Protein AF-A0A3D1M558-F1 (afdb_monomer_lite)

Secondary structure (DSSP, 8-state):
----HHHHHHHHHHHH---------HHHHHHHHHHHHHTT--HHHHHHHHHHHHTT--

Sequence (58 aa):
MSRTSTEVKKRYNNKVYDRITLSVPKEMAAKFREKTQREGKSMAGVLKEAIQKYLKEE

Structure (mmCIF, N/CA/C/O backbone):
data_AF-A0A3D1M558-F1
#
_entry.id   AF-A0A3D1M558-F1
#
loop_
_atom_site.group_PDB
_atom_site.id
_atom_site.type_symbol
_atom_site.label_atom_id
_atom_site.label_alt_id
_atom_site.label_comp_id
_atom_site.label_asym_id
_atom_site.label_entity_id
_atom_site.label_seq_id
_atom_site.pdbx_PDB_ins_code
_atom_site.Cartn_x
_atom_site.Cartn_y
_atom_site.Cartn_z
_atom_site.occupancy
_atom_site.B_iso_or_equiv
_atom_site.auth_seq_id
_atom_site.auth_comp_id
_atom_site.auth_asym_id
_atom_site.auth_atom_id
_atom_site.pdbx_PDB_model_num
ATOM 1 N N . MET A 1 1 ? 10.593 -11.421 32.721 1.00 45.44 1 MET A N 1
ATOM 2 C CA . MET A 1 1 ? 10.056 -11.786 31.390 1.00 45.44 1 MET A CA 1
ATOM 3 C C . MET A 1 1 ? 9.663 -10.496 30.684 1.00 45.44 1 MET A C 1
ATOM 5 O O . MET A 1 1 ? 8.649 -9.895 31.015 1.00 45.44 1 MET A O 1
ATOM 9 N N . SER A 1 2 ? 10.553 -9.973 29.844 1.00 51.44 2 SER A N 1
ATOM 10 C CA . SER A 1 2 ? 10.426 -8.641 29.249 1.00 51.44 2 SER A CA 1
ATOM 11 C C . SER A 1 2 ? 9.283 -8.634 28.239 1.00 51.44 2 SER A C 1
ATOM 13 O O . SER A 1 2 ? 9.357 -9.315 27.223 1.00 51.44 2 SER A O 1
ATOM 15 N N . ARG A 1 3 ? 8.213 -7.883 28.521 1.00 58.59 3 ARG A N 1
ATOM 16 C CA . ARG A 1 3 ? 7.105 -7.642 27.588 1.00 58.59 3 ARG A CA 1
ATOM 17 C C . ARG A 1 3 ? 7.625 -6.688 26.515 1.00 58.59 3 ARG A C 1
ATOM 19 O O . ARG A 1 3 ? 7.488 -5.473 26.630 1.00 58.59 3 ARG A O 1
ATOM 26 N N . THR A 1 4 ? 8.347 -7.239 25.546 1.00 61.16 4 THR A N 1
ATOM 27 C CA . THR A 1 4 ? 9.055 -6.489 24.510 1.00 61.16 4 THR A CA 1
ATOM 28 C C . THR A 1 4 ? 8.047 -5.581 23.819 1.00 61.16 4 THR A C 1
ATOM 30 O O . THR A 1 4 ? 7.039 -6.036 23.279 1.00 61.16 4 THR A O 1
ATOM 33 N N . SER A 1 5 ? 8.295 -4.276 23.866 1.00 62.00 5 SER A N 1
ATOM 34 C CA . SER A 1 5 ? 7.453 -3.217 23.293 1.00 62.00 5 SER A CA 1
ATOM 35 C C . SER A 1 5 ? 7.048 -3.482 21.833 1.00 62.00 5 SER A C 1
ATOM 37 O O . SER A 1 5 ? 5.996 -3.030 21.382 1.00 62.00 5 SER A O 1
ATOM 39 N N . THR A 1 6 ? 7.828 -4.288 21.112 1.00 60.84 6 THR A N 1
ATOM 40 C CA . THR A 1 6 ? 7.534 -4.830 19.780 1.00 60.84 6 THR A CA 1
ATOM 41 C C . THR A 1 6 ? 6.253 -5.666 19.727 1.00 60.84 6 THR A C 1
ATOM 43 O O . THR A 1 6 ? 5.450 -5.512 18.809 1.00 60.84 6 THR A O 1
ATOM 46 N N . GLU A 1 7 ? 6.025 -6.533 20.710 1.00 68.19 7 GLU A N 1
ATOM 47 C CA . GLU A 1 7 ? 4.870 -7.434 20.742 1.00 68.19 7 GLU A CA 1
ATOM 48 C C . GLU A 1 7 ? 3.578 -6.669 21.055 1.00 68.19 7 GLU A C 1
ATOM 50 O O . GLU A 1 7 ? 2.524 -6.936 20.476 1.00 68.19 7 GLU A O 1
ATOM 55 N N . VAL A 1 8 ? 3.681 -5.641 21.904 1.00 68.94 8 VAL A N 1
ATOM 56 C CA . VAL A 1 8 ? 2.580 -4.716 22.198 1.00 68.94 8 VAL A CA 1
ATOM 57 C C . VAL A 1 8 ? 2.211 -3.911 20.948 1.00 68.94 8 VAL A C 1
ATOM 59 O O . VAL A 1 8 ? 1.040 -3.889 20.574 1.00 68.94 8 VAL A O 1
ATOM 62 N N . LYS A 1 9 ? 3.191 -3.334 20.235 1.00 64.44 9 LYS A N 1
ATOM 63 C CA . LYS A 1 9 ? 2.947 -2.615 18.967 1.00 64.44 9 LYS A CA 1
ATOM 64 C C . LYS A 1 9 ? 2.299 -3.508 17.907 1.00 64.44 9 LYS A C 1
ATOM 66 O O . LYS A 1 9 ? 1.371 -3.079 17.229 1.00 64.44 9 LYS A O 1
ATOM 71 N N . LYS A 1 10 ? 2.740 -4.765 17.795 1.00 63.84 10 LYS A N 1
ATOM 72 C CA . LYS A 1 10 ? 2.174 -5.731 16.843 1.00 63.84 10 LYS A CA 1
ATOM 73 C C . LYS A 1 10 ? 0.702 -6.044 17.151 1.00 63.84 10 LYS A C 1
ATOM 75 O O . LYS A 1 10 ? -0.111 -6.058 16.232 1.00 63.84 10 LYS A O 1
ATOM 80 N N . ARG A 1 11 ? 0.335 -6.211 18.432 1.00 63.22 11 ARG A N 1
ATOM 81 C CA . ARG A 1 11 ? -1.070 -6.404 18.853 1.00 63.22 11 ARG A CA 1
ATOM 82 C C . ARG A 1 11 ? -1.948 -5.181 18.567 1.00 63.22 11 ARG A C 1
ATOM 84 O O . ARG A 1 11 ? -3.073 -5.358 18.116 1.00 63.22 11 ARG A O 1
ATOM 91 N N . TYR A 1 12 ? -1.447 -3.962 18.788 1.00 61.69 12 TYR A N 1
ATOM 92 C CA . TYR A 1 12 ? -2.194 -2.738 18.461 1.00 61.69 12 TYR A CA 1
ATOM 93 C C . TYR A 1 12 ? -2.400 -2.565 16.955 1.00 61.69 12 TYR A C 1
ATOM 95 O O . TYR A 1 12 ? -3.519 -2.295 16.524 1.00 61.69 12 TYR A O 1
ATOM 103 N N . ASN A 1 13 ? -1.357 -2.779 16.151 1.00 60.97 13 ASN A N 1
ATOM 104 C CA . ASN A 1 13 ? -1.456 -2.646 14.698 1.00 60.97 13 ASN A CA 1
ATOM 105 C C . ASN A 1 13 ? -2.455 -3.647 14.101 1.00 60.97 13 ASN A C 1
ATOM 107 O O . ASN A 1 13 ? -3.266 -3.250 13.274 1.00 60.97 13 ASN A O 1
ATOM 111 N N . ASN A 1 14 ? -2.464 -4.894 14.582 1.00 61.75 14 ASN A N 1
ATOM 112 C CA . ASN A 1 14 ? -3.428 -5.909 14.142 1.00 61.75 14 ASN A CA 1
ATOM 113 C C . ASN A 1 14 ? -4.875 -5.615 14.577 1.00 61.75 14 ASN A C 1
ATOM 115 O O . ASN A 1 14 ? -5.802 -6.088 13.937 1.00 61.75 14 ASN A O 1
ATOM 119 N N . LYS A 1 15 ? -5.089 -4.877 15.677 1.00 63.88 15 LYS A N 1
ATOM 120 C CA . LYS A 1 15 ? -6.441 -4.546 16.160 1.00 63.88 15 LYS A CA 1
ATOM 121 C C . LYS A 1 15 ? -7.103 -3.437 15.334 1.00 63.88 15 LYS A C 1
ATOM 123 O O . LYS A 1 15 ? -8.324 -3.364 15.286 1.00 63.88 15 LYS A O 1
ATOM 128 N N . VAL A 1 16 ? -6.301 -2.545 14.755 1.00 63.41 16 VAL A N 1
ATOM 129 C CA . VAL A 1 16 ? -6.780 -1.326 14.082 1.00 63.41 16 VAL A CA 1
ATOM 130 C C . VAL A 1 16 ? -6.716 -1.452 12.562 1.00 63.41 16 VAL A C 1
ATOM 132 O O . VAL A 1 16 ? -7.532 -0.854 11.866 1.00 63.41 16 VAL A O 1
ATOM 135 N N . TYR A 1 17 ? -5.758 -2.218 12.042 1.00 64.94 17 TYR A N 1
ATOM 136 C CA . TYR A 1 17 ? -5.509 -2.325 10.613 1.00 64.94 17 TYR A CA 1
ATOM 137 C C . TYR A 1 17 ? -5.575 -3.777 10.168 1.00 64.94 17 TYR A C 1
ATOM 139 O O . TYR A 1 17 ? -4.788 -4.608 10.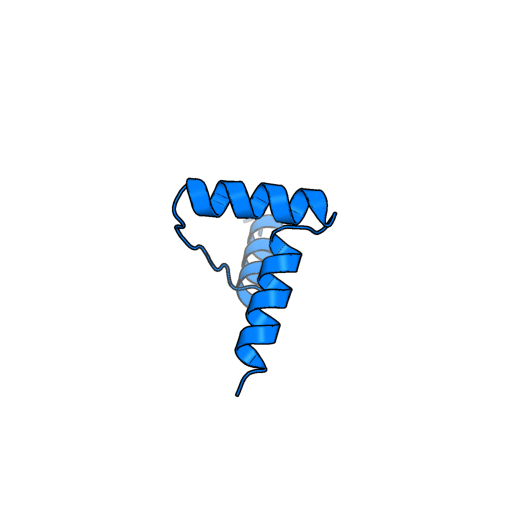620 1.00 64.94 17 TYR A O 1
ATOM 147 N N . ASP A 1 18 ? -6.471 -4.047 9.226 1.00 71.00 18 ASP A N 1
ATOM 148 C CA . ASP A 1 18 ? -6.487 -5.313 8.510 1.00 71.00 18 ASP A CA 1
ATOM 149 C C . ASP A 1 18 ? -5.581 -5.246 7.276 1.00 71.00 18 ASP A C 1
ATOM 151 O O . ASP A 1 18 ? -5.495 -4.214 6.596 1.00 71.00 18 ASP A O 1
ATOM 155 N N . ARG A 1 19 ? -4.867 -6.339 6.982 1.00 70.12 19 ARG A N 1
ATOM 156 C CA . ARG A 1 19 ? -3.934 -6.395 5.847 1.00 70.12 19 ARG A CA 1
ATOM 157 C C . ARG A 1 19 ? -4.581 -7.104 4.665 1.00 70.12 19 ARG A C 1
ATOM 159 O O . ARG A 1 19 ? -4.618 -8.328 4.621 1.00 70.12 19 ARG A O 1
ATOM 166 N N . ILE A 1 20 ? -4.979 -6.336 3.656 1.00 72.50 20 ILE A N 1
ATOM 167 C CA . ILE A 1 20 ? -5.472 -6.884 2.389 1.00 72.50 20 ILE A CA 1
ATOM 168 C C . ILE A 1 20 ? -4.278 -7.179 1.474 1.00 72.50 20 ILE A C 1
ATOM 170 O O . ILE A 1 20 ? -3.560 -6.272 1.052 1.00 72.50 20 ILE A O 1
ATOM 174 N N . THR A 1 21 ? -4.053 -8.456 1.166 1.00 73.62 21 THR A N 1
ATOM 175 C CA . THR A 1 21 ? -3.086 -8.896 0.151 1.00 73.62 21 THR A CA 1
ATOM 176 C C . THR A 1 21 ? -3.822 -9.447 -1.057 1.00 73.62 21 THR A C 1
ATOM 178 O O . THR A 1 21 ? -4.577 -10.405 -0.919 1.00 73.62 21 THR A O 1
ATOM 181 N N . LEU A 1 22 ? -3.570 -8.875 -2.235 1.00 76.69 22 LEU A N 1
ATOM 182 C CA . LEU A 1 22 ? -4.146 -9.329 -3.497 1.00 76.69 22 LEU A CA 1
ATOM 183 C C . LEU A 1 22 ? -3.034 -9.740 -4.464 1.00 76.69 22 LEU A C 1
ATOM 185 O O . LEU A 1 22 ? -2.083 -8.989 -4.688 1.00 76.69 22 LEU A O 1
ATOM 189 N N . SER A 1 23 ? -3.180 -10.920 -5.060 1.00 76.44 23 SER A N 1
ATOM 190 C CA . SER A 1 23 ? -2.320 -11.385 -6.146 1.00 76.44 23 SER A CA 1
ATOM 191 C C . SER A 1 23 ? -2.893 -10.903 -7.473 1.00 76.44 23 SER A C 1
ATOM 193 O O . SER A 1 23 ? -3.911 -11.410 -7.932 1.00 76.44 23 SER A O 1
ATOM 195 N N . VAL A 1 24 ? -2.241 -9.917 -8.088 1.00 80.19 24 VAL A N 1
ATOM 196 C CA . VAL A 1 24 ? -2.607 -9.401 -9.415 1.00 80.19 24 VAL A CA 1
ATOM 197 C C . VAL A 1 24 ? -1.588 -9.836 -10.474 1.00 80.19 24 VAL A C 1
ATOM 199 O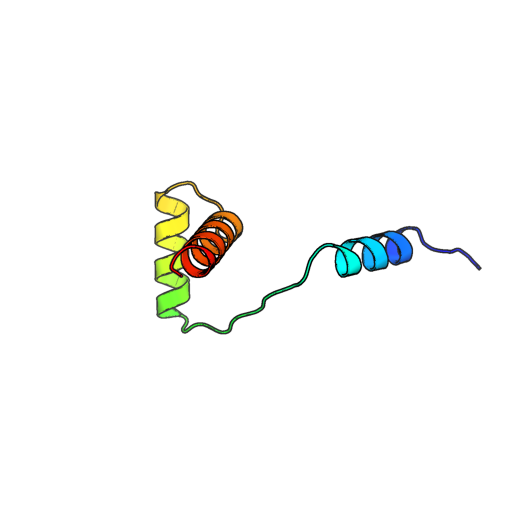 O . VAL A 1 24 ? -0.406 -10.003 -10.150 1.00 80.19 24 VAL A O 1
ATOM 202 N N . PRO A 1 25 ? -1.998 -9.993 -11.747 1.00 87.00 25 PRO A N 1
ATOM 203 C CA . PRO A 1 25 ? -1.075 -10.250 -12.848 1.00 87.00 25 PRO A CA 1
ATOM 204 C C . PRO A 1 25 ? 0.043 -9.205 -12.911 1.00 87.00 25 PRO A C 1
ATOM 206 O O . PRO A 1 25 ? -0.184 -8.017 -12.663 1.00 87.00 25 PRO A O 1
ATOM 209 N N . LYS A 1 26 ? 1.257 -9.631 -13.284 1.00 83.69 26 LYS A N 1
ATOM 210 C CA . LYS A 1 26 ? 2.443 -8.753 -13.324 1.00 83.69 26 LYS A CA 1
ATOM 211 C C . LYS A 1 26 ? 2.235 -7.527 -14.215 1.00 83.69 26 LYS A C 1
ATOM 213 O O . LYS A 1 26 ? 2.674 -6.440 -13.854 1.00 83.69 26 LYS A O 1
ATOM 218 N N . GLU A 1 27 ? 1.527 -7.692 -15.327 1.00 82.81 27 GLU A N 1
ATOM 219 C CA . GLU A 1 27 ? 1.195 -6.603 -16.250 1.00 82.81 27 GLU A CA 1
ATOM 220 C C . GLU A 1 27 ? 0.281 -5.558 -15.609 1.00 82.81 27 GLU A C 1
ATOM 222 O O . GLU A 1 27 ? 0.508 -4.356 -15.736 1.00 82.81 27 GLU A O 1
ATOM 227 N N . MET A 1 28 ? -0.732 -6.013 -14.868 1.00 81.69 28 MET A N 1
ATOM 228 C CA . MET A 1 28 ? -1.643 -5.131 -14.145 1.00 81.69 28 MET A CA 1
ATOM 229 C C . MET A 1 28 ? -0.904 -4.405 -13.023 1.00 81.69 28 MET A C 1
ATOM 231 O O . MET A 1 28 ? -1.058 -3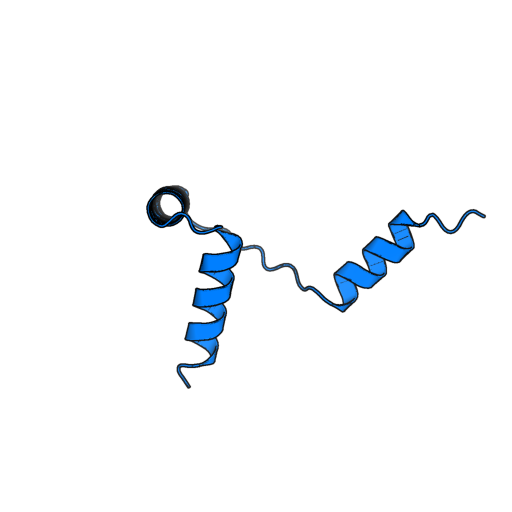.195 -12.868 1.00 81.69 28 MET A O 1
ATOM 235 N N . ALA A 1 29 ? -0.040 -5.118 -12.293 1.00 82.06 29 ALA A N 1
ATOM 236 C CA . ALA A 1 29 ? 0.810 -4.516 -11.278 1.00 82.06 29 ALA A CA 1
ATOM 237 C C . ALA A 1 29 ? 1.716 -3.436 -11.878 1.00 82.06 29 ALA A C 1
ATOM 239 O O . ALA A 1 29 ? 1.811 -2.365 -11.292 1.00 82.06 29 ALA A O 1
ATOM 240 N N . ALA A 1 30 ? 2.362 -3.697 -13.021 1.00 85.44 30 ALA A N 1
ATOM 241 C CA . ALA A 1 30 ? 3.243 -2.751 -13.710 1.00 85.44 30 ALA A CA 1
ATOM 242 C C . ALA A 1 30 ? 2.498 -1.474 -14.121 1.00 85.44 30 ALA A C 1
ATOM 244 O O . ALA A 1 30 ? 2.889 -0.384 -13.700 1.00 85.44 30 ALA A O 1
ATOM 245 N N . LYS A 1 31 ? 1.359 -1.621 -14.814 1.00 85.69 31 LYS A N 1
ATOM 246 C CA . LYS A 1 31 ? 0.483 -0.498 -15.192 1.00 85.69 31 LYS A CA 1
ATOM 247 C C . LYS A 1 31 ? 0.022 0.300 -13.972 1.00 85.69 31 LYS A C 1
ATOM 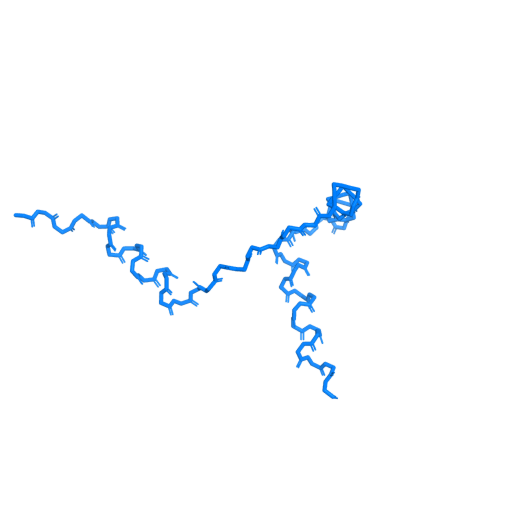249 O O . LYS A 1 31 ? -0.032 1.527 -14.015 1.00 85.69 31 LYS A O 1
ATOM 254 N N . PHE A 1 32 ? -0.281 -0.382 -12.867 1.00 82.19 32 PHE A N 1
ATOM 255 C CA . PHE A 1 32 ? -0.671 0.276 -11.624 1.00 82.19 32 PHE A CA 1
ATOM 256 C C . PHE A 1 32 ? 0.485 1.082 -11.018 1.00 82.19 32 PHE A C 1
ATOM 258 O O . PHE A 1 32 ? 0.264 2.220 -10.607 1.00 82.19 32 PHE A O 1
ATOM 265 N N . ARG A 1 33 ? 1.725 0.559 -11.022 1.00 81.25 33 ARG A N 1
ATOM 266 C CA . ARG A 1 33 ? 2.891 1.325 -10.531 1.00 81.25 33 ARG A CA 1
ATOM 267 C C . ARG A 1 33 ? 3.122 2.564 -11.370 1.00 81.25 33 ARG A C 1
ATOM 269 O O . ARG A 1 33 ? 3.223 3.642 -10.798 1.00 81.25 33 ARG A O 1
ATOM 276 N N . GLU A 1 34 ? 3.145 2.418 -12.691 1.00 86.25 34 GLU A N 1
ATOM 277 C CA . GLU A 1 34 ? 3.353 3.542 -13.606 1.00 86.25 34 GLU A CA 1
ATOM 278 C C . GLU A 1 34 ? 2.290 4.623 -13.416 1.00 86.25 34 GLU A C 1
ATOM 280 O O . GLU A 1 34 ? 2.620 5.804 -13.311 1.00 86.25 34 GLU A O 1
ATOM 285 N N . LYS A 1 35 ? 1.017 4.226 -13.295 1.00 84.81 35 LYS A N 1
ATOM 286 C CA . LYS A 1 35 ? -0.081 5.166 -13.057 1.00 84.81 35 LYS A CA 1
ATOM 287 C C . LYS A 1 35 ? 0.060 5.875 -11.708 1.00 84.81 35 LYS A C 1
ATOM 289 O O . LYS A 1 35 ? -0.041 7.097 -11.658 1.00 84.81 35 LYS A O 1
ATOM 294 N N . THR A 1 36 ? 0.362 5.139 -10.635 1.00 84.50 36 THR A N 1
ATOM 295 C CA . THR A 1 36 ? 0.564 5.732 -9.298 1.00 84.50 36 THR A CA 1
ATOM 296 C C . THR A 1 36 ? 1.775 6.670 -9.247 1.00 84.50 36 THR A C 1
ATOM 298 O O . THR A 1 36 ? 1.675 7.749 -8.669 1.00 84.50 36 THR A O 1
ATOM 301 N N . GLN A 1 37 ? 2.883 6.322 -9.914 1.00 82.56 37 GLN A N 1
ATOM 302 C CA . GLN A 1 37 ? 4.065 7.182 -10.028 1.00 82.56 37 GLN A CA 1
ATOM 303 C C . GLN A 1 37 ? 3.775 8.450 -10.830 1.00 82.56 37 GLN A C 1
ATOM 305 O O . GLN A 1 37 ? 4.176 9.532 -10.409 1.00 82.56 37 GLN A O 1
ATOM 310 N N . ARG A 1 38 ? 3.051 8.337 -11.950 1.00 83.19 38 ARG A N 1
ATOM 311 C CA . ARG A 1 38 ? 2.678 9.485 -12.789 1.00 83.19 38 ARG A CA 1
ATOM 312 C C . ARG A 1 38 ? 1.767 10.466 -12.055 1.00 83.19 38 ARG A C 1
ATOM 314 O O . ARG A 1 38 ? 1.929 11.669 -12.205 1.00 83.19 38 ARG A O 1
ATOM 321 N N . GLU A 1 39 ? 0.823 9.960 -11.267 1.00 79.81 39 GLU A N 1
ATOM 322 C CA . GLU A 1 39 ? -0.085 10.790 -10.465 1.00 79.81 39 GLU A CA 1
ATOM 323 C C . GLU A 1 39 ? 0.572 11.329 -9.180 1.00 79.81 39 GLU A C 1
ATOM 325 O O . GLU A 1 39 ? -0.053 12.100 -8.455 1.00 79.81 39 GLU A O 1
ATOM 330 N N . GL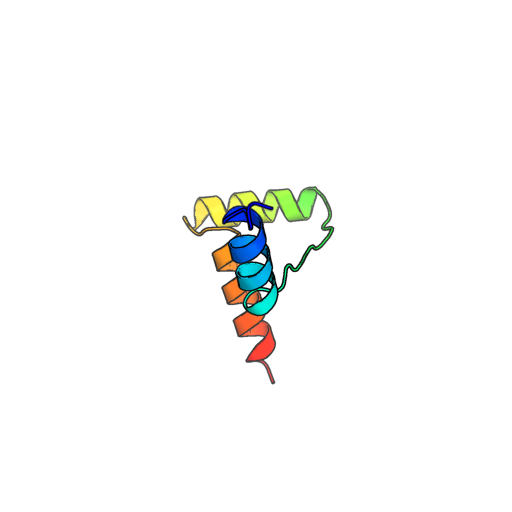Y A 1 40 ? 1.811 10.923 -8.867 1.00 79.06 40 GLY A N 1
ATOM 331 C CA . GLY A 1 40 ? 2.494 11.300 -7.625 1.00 79.06 40 GLY A CA 1
ATOM 332 C C . GLY A 1 40 ? 1.815 10.753 -6.363 1.00 79.06 40 GLY A C 1
ATOM 333 O O . GLY A 1 40 ? 2.056 11.247 -5.262 1.00 79.06 40 GLY A O 1
ATOM 334 N N . LYS A 1 41 ? 0.951 9.742 -6.504 1.00 79.69 41 LYS A N 1
ATOM 335 C CA . LYS A 1 41 ? 0.185 9.146 -5.405 1.00 79.69 41 LYS A CA 1
ATOM 336 C C . LYS A 1 41 ? 0.866 7.885 -4.887 1.00 79.69 41 LYS A C 1
ATOM 338 O O . LYS A 1 41 ? 1.451 7.105 -5.635 1.00 79.69 41 LYS A O 1
ATOM 343 N N . SER A 1 42 ? 0.733 7.628 -3.588 1.00 80.69 42 SER A N 1
ATOM 344 C CA . SER A 1 42 ? 1.169 6.353 -3.016 1.00 80.69 42 SER A CA 1
ATOM 345 C C . SER A 1 42 ? 0.240 5.221 -3.472 1.00 80.69 42 SER A C 1
ATOM 347 O O . SER A 1 42 ? -0.980 5.385 -3.504 1.00 80.69 42 SER A O 1
ATOM 349 N N . MET A 1 43 ? 0.792 4.041 -3.785 1.00 76.62 43 MET A N 1
ATOM 350 C CA . MET A 1 43 ? -0.010 2.853 -4.140 1.00 76.62 43 MET A CA 1
ATOM 351 C C . MET A 1 43 ? -1.078 2.534 -3.095 1.00 76.62 43 MET A C 1
ATOM 353 O O . MET A 1 43 ? -2.210 2.209 -3.442 1.00 76.62 43 MET A O 1
ATOM 357 N N . ALA A 1 44 ? -0.716 2.651 -1.815 1.00 78.94 44 ALA A N 1
ATOM 358 C CA . ALA A 1 44 ? -1.641 2.451 -0.709 1.00 78.94 44 ALA A CA 1
ATOM 359 C C . ALA A 1 44 ? -2.768 3.495 -0.711 1.00 78.94 44 ALA A C 1
ATOM 361 O O . ALA A 1 44 ? -3.913 3.149 -0.439 1.00 78.94 44 ALA A O 1
ATOM 362 N N . GLY A 1 45 ? -2.463 4.751 -1.055 1.00 78.31 45 GLY A N 1
ATOM 363 C CA . GLY A 1 45 ? -3.453 5.816 -1.199 1.00 78.31 45 GLY A CA 1
ATOM 364 C C . GLY A 1 45 ? -4.441 5.533 -2.326 1.00 78.31 45 GLY A C 1
ATOM 365 O O . GLY A 1 45 ? -5.643 5.590 -2.097 1.00 78.31 45 GLY A O 1
ATOM 366 N N . VAL A 1 46 ? -3.953 5.128 -3.503 1.00 83.50 46 VAL A N 1
ATOM 367 C CA . VAL A 1 46 ? -4.821 4.777 -4.642 1.00 83.50 46 VAL A CA 1
ATOM 368 C C . VAL A 1 46 ? -5.706 3.572 -4.318 1.00 83.50 46 VAL A C 1
ATOM 370 O O . VAL A 1 46 ? -6.895 3.597 -4.619 1.00 83.50 46 VAL A O 1
ATOM 373 N N . LEU A 1 47 ? -5.168 2.541 -3.656 1.00 81.38 47 LEU A N 1
ATOM 374 C CA . LEU A 1 47 ? -5.965 1.397 -3.195 1.00 81.38 47 LEU A CA 1
ATOM 375 C C . LEU A 1 47 ? -7.014 1.811 -2.157 1.00 81.38 47 LEU A C 1
ATOM 377 O O . LEU A 1 47 ? -8.156 1.372 -2.241 1.00 81.38 47 LEU A O 1
ATOM 381 N N . LYS A 1 48 ? -6.660 2.683 -1.207 1.00 81.88 48 LYS A N 1
ATOM 382 C CA . LYS A 1 48 ? -7.596 3.197 -0.199 1.00 81.88 48 LYS A CA 1
ATOM 383 C C . LYS A 1 48 ? -8.714 4.026 -0.834 1.00 81.88 48 LYS A C 1
ATOM 385 O O . LYS A 1 48 ? -9.871 3.836 -0.475 1.00 81.88 48 LYS A O 1
ATOM 390 N N . GLU A 1 49 ? -8.384 4.900 -1.784 1.00 84.25 49 GLU A N 1
ATOM 391 C CA . GLU A 1 49 ? -9.362 5.668 -2.565 1.00 84.25 49 GLU A CA 1
ATOM 392 C C . GLU A 1 49 ? -10.268 4.741 -3.386 1.00 84.25 49 GLU A C 1
ATOM 394 O O . GLU A 1 49 ? -11.479 4.940 -3.405 1.00 84.25 49 GLU A O 1
ATOM 399 N N . ALA A 1 50 ? -9.708 3.713 -4.030 1.00 84.62 50 ALA A N 1
ATOM 400 C CA . ALA A 1 50 ? -10.472 2.738 -4.807 1.00 84.62 50 ALA A CA 1
ATOM 401 C C . ALA A 1 50 ? -11.439 1.931 -3.928 1.00 84.62 50 ALA A C 1
ATOM 403 O O . ALA A 1 50 ? -12.605 1.803 -4.282 1.00 84.62 50 ALA A O 1
ATOM 404 N N . ILE A 1 51 ? -10.988 1.455 -2.762 1.00 82.25 51 ILE A N 1
ATOM 405 C CA . ILE A 1 51 ? -11.837 0.749 -1.790 1.00 82.25 51 ILE A CA 1
ATOM 406 C C . ILE A 1 51 ? -12.941 1.676 -1.266 1.00 82.25 51 ILE A C 1
ATOM 408 O O . ILE A 1 51 ? -14.095 1.269 -1.202 1.00 82.25 51 ILE A O 1
ATOM 412 N N . GLN A 1 52 ? -12.621 2.931 -0.930 1.00 83.38 52 GLN A N 1
ATOM 413 C CA . GLN A 1 52 ? -13.625 3.903 -0.484 1.00 83.38 52 GLN A CA 1
ATOM 414 C C . GLN A 1 52 ? -14.648 4.250 -1.567 1.00 83.38 52 GLN A C 1
ATOM 416 O O . GLN A 1 52 ? -15.810 4.459 -1.237 1.00 83.38 52 GLN A O 1
ATOM 421 N N . LYS A 1 53 ? -14.231 4.337 -2.836 1.00 86.25 53 LYS A N 1
ATOM 422 C CA . LYS A 1 53 ? -15.150 4.529 -3.965 1.00 86.25 53 LYS A CA 1
ATOM 423 C C . LYS A 1 53 ? -16.045 3.310 -4.159 1.00 86.25 53 LYS A C 1
ATOM 425 O O . LYS A 1 53 ? -17.251 3.482 -4.225 1.00 86.25 53 LYS A O 1
ATOM 430 N N . TYR A 1 54 ? -15.470 2.108 -4.138 1.00 83.56 54 TYR A N 1
ATOM 431 C CA . TYR A 1 54 ? -16.217 0.854 -4.258 1.00 83.56 54 TYR A CA 1
ATOM 432 C C . TYR A 1 54 ? -17.253 0.675 -3.136 1.00 83.56 54 TYR A C 1
ATOM 434 O O . TYR A 1 54 ? -18.352 0.207 -3.383 1.00 83.56 54 TYR A O 1
ATOM 442 N N . LEU A 1 55 ? -16.929 1.092 -1.907 1.00 82.56 55 LEU A N 1
ATOM 443 C CA . LEU A 1 55 ? -17.860 1.086 -0.768 1.00 82.56 55 LEU A CA 1
ATOM 444 C C . LEU A 1 55 ? -18.921 2.199 -0.818 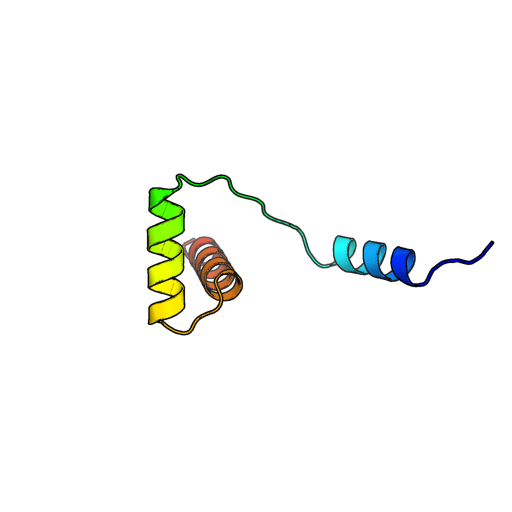1.00 82.56 55 LEU A C 1
ATOM 446 O O . LEU A 1 55 ? -19.862 2.153 -0.038 1.00 82.56 55 LEU A O 1
ATOM 450 N N . LYS A 1 56 ? -18.737 3.232 -1.649 1.00 81.50 56 LYS A N 1
ATOM 451 C CA . LYS A 1 56 ? -19.688 4.346 -1.803 1.00 81.50 56 LYS A CA 1
ATOM 452 C C . LYS A 1 56 ? -20.654 4.158 -2.969 1.00 81.50 56 LYS A C 1
ATOM 454 O O . LYS A 1 56 ? -21.669 4.844 -2.992 1.00 81.50 56 LYS A O 1
ATOM 459 N N . GLU A 1 57 ? -20.321 3.308 -3.934 1.00 66.75 57 GLU A N 1
ATOM 460 C CA . GLU A 1 57 ? -21.198 2.927 -5.049 1.00 66.75 57 GLU A CA 1
ATOM 461 C C . GLU A 1 57 ? -22.212 1.852 -4.606 1.00 66.75 57 GLU A C 1
ATOM 463 O O . GLU A 1 57 ? -22.277 0.778 -5.201 1.00 66.75 57 GLU A O 1
ATOM 468 N N . GLU A 1 58 ? -22.974 2.137 -3.541 1.00 51.03 58 GLU A N 1
ATOM 469 C CA . GLU A 1 58 ? -24.223 1.419 -3.215 1.00 51.03 58 GLU A CA 1
ATOM 470 C C . GLU A 1 58 ? -25.382 1.882 -4.108 1.00 51.03 58 GLU A C 1
ATOM 472 O O . GLU A 1 58 ? -25.495 3.108 -4.356 1.00 51.03 58 GLU A O 1
#

pLDDT: mean 74.56, std 10.46, range [45.44, 87.0]

Radius of gyration: 16.37 Å; chains: 1; bounding box: 35×23×48 Å

Foldseek 3Di:
DDPPVVVVVVVVCVVPDDDDDDDDPPVVVVVLVVVCVVVVHDSVRVVVVVVVVVVVPD